Protein AF-A0A4Z2GWS9-F1 (afdb_monomer_lite)

Radius of gyration: 34.06 Å; chains: 1; bounding box: 98×84×90 Å

Structure (mmCIF, N/CA/C/O backbone):
data_AF-A0A4Z2GWS9-F1
#
_entry.id   AF-A0A4Z2GWS9-F1
#
loop_
_atom_site.group_PDB
_atom_site.id
_atom_site.type_symbol
_atom_site.label_atom_id
_atom_site.label_alt_id
_atom_site.label_comp_id
_atom_site.label_asym_id
_atom_site.label_entity_id
_atom_site.label_seq_id
_atom_site.pdbx_PDB_ins_code
_atom_site.Cartn_x
_atom_site.Cartn_y
_atom_site.Cartn_z
_atom_site.occupancy
_atom_site.B_iso_or_equiv
_atom_site.auth_seq_id
_atom_site.auth_comp_id
_atom_site.auth_asym_id
_atom_site.auth_atom_id
_atom_site.pdbx_PDB_model_num
ATOM 1 N N . MET A 1 1 ? 4.420 -67.485 34.012 1.00 48.72 1 MET A N 1
ATOM 2 C CA . MET A 1 1 ? 4.599 -66.107 34.509 1.00 48.72 1 MET A CA 1
ATOM 3 C C . MET A 1 1 ? 4.386 -65.187 33.323 1.00 48.72 1 MET A C 1
ATOM 5 O O . MET A 1 1 ? 5.214 -65.173 32.424 1.00 48.72 1 MET A O 1
ATOM 9 N N . GLU A 1 2 ? 3.213 -64.556 33.259 1.00 45.69 2 GLU A N 1
ATOM 10 C CA . GLU A 1 2 ? 2.897 -63.520 32.274 1.00 45.69 2 GLU A CA 1
ATOM 11 C C . GLU A 1 2 ? 3.698 -62.248 32.561 1.00 45.69 2 GLU A C 1
ATOM 13 O O . GLU A 1 2 ? 3.831 -61.849 33.716 1.00 45.69 2 GLU A O 1
ATOM 18 N N . ALA A 1 3 ? 4.152 -61.574 31.507 1.00 48.22 3 ALA A N 1
ATOM 19 C CA . ALA A 1 3 ? 4.409 -60.140 31.538 1.00 48.22 3 ALA A CA 1
ATOM 20 C C . ALA A 1 3 ? 4.071 -59.555 30.163 1.00 48.22 3 ALA A C 1
ATOM 22 O O . ALA A 1 3 ? 4.913 -59.401 29.281 1.00 48.22 3 ALA A O 1
ATOM 23 N N . SER A 1 4 ? 2.781 -59.265 30.003 1.00 60.50 4 SER A N 1
ATOM 24 C CA . SER A 1 4 ? 2.243 -58.340 29.014 1.00 60.50 4 SER A CA 1
ATOM 25 C C . SER A 1 4 ? 2.961 -56.993 29.134 1.00 60.50 4 SER A C 1
ATOM 27 O O . SER A 1 4 ? 2.970 -56.388 30.204 1.00 60.50 4 SER A O 1
ATOM 29 N N . SER A 1 5 ? 3.580 -56.524 28.051 1.00 60.25 5 SER A N 1
ATOM 30 C CA . SER A 1 5 ? 4.127 -55.168 27.964 1.00 60.25 5 SER A CA 1
ATOM 31 C C . SER A 1 5 ? 3.434 -54.435 26.824 1.00 60.25 5 SER A C 1
ATOM 33 O O . SER A 1 5 ? 3.826 -54.520 25.664 1.00 60.25 5 SER A O 1
ATOM 35 N N . GLN A 1 6 ? 2.354 -53.744 27.189 1.00 57.53 6 GLN A N 1
ATOM 36 C CA . GLN A 1 6 ? 1.661 -52.763 26.362 1.00 57.53 6 GLN A CA 1
ATOM 37 C C . GLN A 1 6 ? 2.639 -51.659 25.938 1.00 57.53 6 GLN A C 1
ATOM 39 O O . GLN A 1 6 ? 3.083 -50.859 26.763 1.00 57.53 6 GLN A O 1
ATOM 44 N N . SER A 1 7 ? 2.923 -51.572 24.640 1.00 50.81 7 SER A N 1
ATOM 45 C CA . SER A 1 7 ? 3.439 -50.356 24.019 1.00 50.81 7 SER A CA 1
ATOM 46 C C . SER A 1 7 ? 2.336 -49.298 24.065 1.00 50.81 7 SER A C 1
ATOM 48 O O . SER A 1 7 ? 1.335 -49.410 23.361 1.00 50.81 7 SER A O 1
ATOM 50 N N . ARG A 1 8 ? 2.482 -48.303 24.943 1.00 51.00 8 ARG A N 1
ATOM 51 C CA . ARG A 1 8 ? 1.566 -47.163 25.016 1.00 51.00 8 ARG A CA 1
ATOM 52 C C . ARG A 1 8 ? 1.926 -46.152 23.940 1.00 51.00 8 ARG A C 1
ATOM 54 O O . ARG A 1 8 ? 3.060 -45.679 23.883 1.00 51.00 8 ARG A O 1
ATOM 61 N N . ASP A 1 9 ? 0.929 -45.826 23.131 1.00 46.31 9 ASP A N 1
ATOM 62 C CA . ASP A 1 9 ? 0.946 -44.765 22.139 1.00 46.31 9 ASP A CA 1
ATOM 63 C C . ASP A 1 9 ? 1.436 -43.447 22.751 1.00 46.31 9 ASP A C 1
ATOM 65 O O . ASP A 1 9 ? 0.831 -42.886 23.670 1.00 46.31 9 ASP A O 1
ATOM 69 N N . GLY A 1 10 ? 2.556 -42.947 22.230 1.00 48.72 10 GLY A N 1
ATOM 70 C CA . GLY A 1 10 ? 3.088 -41.624 22.532 1.00 48.72 10 GLY A CA 1
ATOM 71 C C . GLY A 1 10 ? 2.226 -40.546 21.884 1.00 48.72 10 GLY A C 1
ATOM 72 O O . GLY A 1 10 ? 2.595 -39.981 20.857 1.00 48.72 10 GLY A O 1
ATOM 73 N N . GLY A 1 11 ? 1.067 -40.267 22.479 1.00 50.56 11 GLY A N 1
ATOM 74 C CA . GLY A 1 11 ? 0.250 -39.108 22.147 1.00 50.56 11 G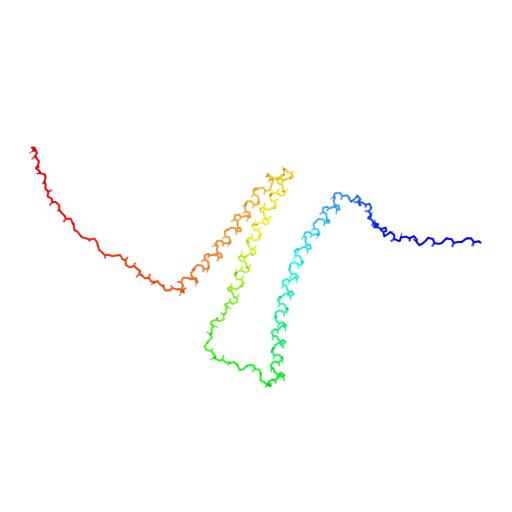LY A CA 1
ATOM 75 C C . GLY A 1 11 ? 1.043 -37.826 22.391 1.00 50.56 11 GLY A C 1
ATOM 76 O O . GLY A 1 11 ? 1.337 -37.473 23.533 1.00 50.56 11 GLY A O 1
ATOM 77 N N . GLY A 1 12 ? 1.406 -37.129 21.313 1.00 53.22 12 GLY A N 1
ATOM 78 C CA . GLY A 1 12 ? 2.053 -35.825 21.377 1.00 53.22 12 GLY A CA 1
ATOM 79 C C . GLY A 1 12 ? 1.166 -34.829 22.117 1.00 53.22 12 GLY A C 1
ATOM 80 O O . GLY A 1 12 ? 0.162 -34.359 21.582 1.00 53.22 12 GLY A O 1
ATOM 81 N N . LEU A 1 13 ? 1.551 -34.494 23.351 1.00 54.53 13 LEU A N 1
ATOM 82 C CA . LEU A 1 13 ? 1.024 -33.354 24.091 1.00 54.53 13 LEU A CA 1
ATOM 83 C C . LEU A 1 13 ? 1.327 -32.091 23.278 1.00 54.53 13 LEU A C 1
ATOM 85 O O . LEU A 1 13 ? 2.403 -31.501 23.384 1.00 54.53 13 LEU A O 1
ATOM 89 N N . CYS A 1 14 ? 0.374 -31.649 22.459 1.00 54.91 14 CYS A N 1
ATOM 90 C CA . CYS A 1 14 ? 0.356 -30.275 21.989 1.00 54.91 14 CYS A CA 1
ATOM 91 C C . CYS A 1 14 ? 0.150 -29.380 23.215 1.00 54.91 14 CYS A C 1
ATOM 93 O O . CYS A 1 14 ? -0.978 -29.056 23.584 1.00 54.91 14 CYS A O 1
ATOM 95 N N . ASN A 1 15 ? 1.259 -28.991 23.842 1.00 54.16 15 ASN A N 1
ATOM 96 C CA . ASN A 1 15 ? 1.324 -27.912 24.811 1.00 54.16 15 ASN A CA 1
ATOM 97 C C . ASN A 1 15 ? 0.900 -26.621 24.100 1.00 54.16 15 ASN A C 1
ATOM 99 O O . ASN A 1 15 ? 1.728 -25.880 23.580 1.00 54.16 15 ASN A O 1
ATOM 103 N N . LYS A 1 16 ? -0.408 -26.366 24.026 1.00 56.19 16 LYS A N 1
ATOM 104 C CA . LYS A 1 16 ? -0.937 -25.040 23.717 1.00 56.19 16 LYS A CA 1
ATOM 105 C C . LYS A 1 16 ? -0.754 -24.234 25.002 1.00 56.19 16 LYS A C 1
ATOM 107 O O . LYS A 1 16 ? -1.481 -24.514 25.959 1.00 56.19 16 LYS A O 1
ATOM 112 N N . PRO A 1 17 ? 0.211 -23.297 25.096 1.00 55.31 17 PRO A N 1
ATOM 113 C CA . PRO A 1 17 ? 0.280 -22.455 26.278 1.00 55.31 17 PRO A CA 1
ATOM 114 C C . PRO A 1 17 ? -1.076 -21.758 26.415 1.00 55.31 17 PRO A C 1
ATOM 116 O O . PRO A 1 17 ? -1.670 -21.355 25.409 1.00 55.31 17 PRO A O 1
ATOM 119 N N . ARG A 1 18 ? -1.592 -21.672 27.651 1.00 56.66 18 ARG A N 1
ATOM 120 C CA . ARG A 1 18 ? -2.757 -20.840 27.993 1.00 56.66 18 ARG A CA 1
ATOM 121 C C . ARG A 1 18 ? -2.657 -19.544 27.199 1.00 56.66 18 ARG A C 1
ATOM 123 O O . ARG A 1 18 ? -1.577 -18.957 27.183 1.00 56.66 18 ARG A O 1
ATOM 130 N N . ALA A 1 19 ? -3.752 -19.121 26.565 1.00 53.66 19 ALA A N 1
ATOM 131 C CA . ALA A 1 19 ? -3.830 -17.811 25.934 1.00 53.66 19 ALA A CA 1
ATOM 132 C C . ALA A 1 19 ? -3.301 -16.784 26.941 1.00 53.66 19 ALA A C 1
ATOM 134 O O . ALA A 1 19 ? -3.940 -16.529 27.963 1.00 53.66 19 ALA A O 1
ATOM 135 N N . SER A 1 20 ? -2.071 -16.320 26.712 1.00 57.50 20 SER A N 1
ATOM 136 C CA . SER A 1 20 ? -1.407 -15.378 27.596 1.00 57.50 20 SER A CA 1
ATOM 137 C C . SER A 1 20 ? -2.321 -14.170 27.661 1.00 57.50 20 SER A C 1
ATOM 139 O O . SER A 1 20 ? -2.654 -13.591 26.623 1.00 57.50 20 SER A O 1
ATOM 141 N N . GLN A 1 21 ? -2.807 -13.850 28.859 1.00 67.56 21 GLN A N 1
ATOM 142 C CA . GLN A 1 21 ? -3.657 -12.688 29.073 1.00 67.56 21 GLN A CA 1
ATOM 143 C C . GLN A 1 21 ? -2.773 -11.445 29.005 1.00 67.56 21 GLN A C 1
ATOM 145 O O . GLN A 1 21 ? -2.417 -10.838 30.007 1.00 67.56 21 GLN A O 1
ATOM 150 N N . TYR A 1 22 ? -2.343 -11.117 27.791 1.00 70.56 22 TYR A N 1
ATOM 151 C CA . TYR A 1 22 ? -1.629 -9.892 27.501 1.00 70.56 22 TYR A CA 1
ATOM 152 C C . TYR A 1 22 ? -2.570 -8.716 27.757 1.00 70.56 22 TYR A C 1
ATOM 154 O O . TYR A 1 22 ? -3.719 -8.742 27.305 1.00 70.56 22 TYR A O 1
ATOM 162 N N . SER A 1 23 ? -2.073 -7.693 28.458 1.00 87.56 23 SER A N 1
ATOM 163 C CA . SER A 1 23 ? -2.767 -6.410 28.610 1.00 87.56 23 SER A CA 1
ATOM 164 C C . SER A 1 23 ? -3.143 -5.853 27.236 1.00 87.56 23 SER A C 1
ATOM 166 O O . SER A 1 23 ? -2.452 -6.109 26.245 1.00 87.56 23 SER A O 1
ATOM 168 N N . LYS A 1 24 ? -4.227 -5.077 27.163 1.00 86.62 24 LYS A N 1
ATOM 169 C CA . LYS A 1 24 ? -4.714 -4.485 25.909 1.00 86.62 24 LYS A CA 1
ATOM 170 C C . LYS A 1 24 ? -3.618 -3.678 25.201 1.00 86.62 24 LYS A C 1
ATOM 172 O O . LYS A 1 24 ? -3.422 -3.844 24.004 1.00 86.62 24 LYS A O 1
ATOM 177 N N . GLU A 1 25 ? -2.810 -2.944 25.965 1.00 88.81 25 GLU A N 1
ATOM 178 C CA . GLU A 1 25 ? -1.643 -2.207 25.459 1.00 88.81 25 GLU A CA 1
ATOM 179 C C . GLU A 1 25 ? -0.598 -3.128 24.809 1.00 88.81 25 GLU A C 1
ATOM 181 O O . GLU A 1 25 ? -0.076 -2.838 23.733 1.00 88.81 25 GLU A O 1
ATOM 186 N N . THR A 1 26 ? -0.320 -4.285 25.417 1.00 89.19 26 THR A N 1
ATOM 187 C CA . THR A 1 26 ? 0.620 -5.279 24.878 1.00 89.19 26 THR A CA 1
ATOM 188 C C . THR A 1 26 ? 0.072 -5.953 23.619 1.00 89.19 26 THR A C 1
ATOM 190 O O . THR A 1 26 ? 0.825 -6.222 22.682 1.00 89.19 26 THR A O 1
ATOM 193 N N . GLN A 1 27 ? -1.239 -6.202 23.563 1.00 85.81 27 GLN A N 1
ATOM 194 C CA . GLN A 1 27 ? -1.899 -6.734 22.368 1.00 85.81 27 GLN A CA 1
ATOM 195 C C . GLN A 1 27 ? -1.868 -5.728 21.209 1.00 85.81 27 GLN A C 1
ATOM 197 O O . GLN A 1 27 ? -1.609 -6.115 20.067 1.00 85.81 27 GLN A O 1
ATOM 202 N N . ASP A 1 28 ? -2.081 -4.444 21.495 1.00 89.75 28 ASP A N 1
ATOM 203 C CA . ASP A 1 28 ? -2.053 -3.368 20.502 1.00 89.75 28 ASP A CA 1
ATOM 204 C C . ASP A 1 28 ? -0.637 -3.107 19.980 1.00 89.75 28 ASP A C 1
ATOM 206 O O . ASP A 1 28 ? -0.440 -2.924 18.771 1.00 89.75 28 ASP A O 1
ATOM 210 N N . LEU A 1 29 ? 0.369 -3.189 20.856 1.00 92.38 29 LEU A N 1
ATOM 211 C CA . LEU A 1 29 ? 1.772 -3.161 20.456 1.00 92.38 29 LEU A CA 1
ATOM 212 C C . LEU A 1 29 ? 2.103 -4.343 19.542 1.00 92.38 29 LEU A C 1
ATOM 214 O O . LEU A 1 29 ? 2.624 -4.135 18.448 1.00 92.38 29 LEU A O 1
ATOM 218 N N . LEU A 1 30 ? 1.748 -5.572 19.930 1.00 90.88 30 LEU A N 1
ATOM 219 C CA . LEU A 1 30 ? 2.008 -6.760 19.115 1.00 90.88 30 LEU A CA 1
ATOM 220 C C . LEU A 1 30 ? 1.317 -6.660 17.749 1.00 90.88 30 LEU A C 1
ATOM 222 O O . LEU A 1 30 ? 1.924 -6.953 16.720 1.00 90.88 30 LEU A O 1
ATOM 226 N N . ARG A 1 31 ? 0.077 -6.162 17.709 1.00 88.12 31 ARG A N 1
ATOM 227 C CA . ARG A 1 31 ? -0.652 -5.903 16.462 1.00 88.12 31 ARG A CA 1
ATOM 228 C C . ARG A 1 31 ? 0.059 -4.861 15.598 1.00 88.12 31 ARG A C 1
ATOM 230 O O . ARG A 1 31 ? 0.156 -5.053 14.386 1.00 88.12 31 ARG A O 1
ATOM 237 N N . SER A 1 32 ? 0.565 -3.787 16.197 1.00 89.31 32 SER A N 1
ATOM 238 C CA . SER A 1 32 ? 1.326 -2.743 15.499 1.00 89.31 32 SER A CA 1
ATOM 239 C C . SER A 1 32 ? 2.640 -3.288 14.945 1.00 89.31 32 SER A C 1
ATOM 241 O O . SER A 1 32 ? 2.938 -3.084 13.770 1.00 89.31 32 SER A O 1
ATOM 243 N N . MET A 1 33 ? 3.361 -4.094 15.728 1.00 84.75 33 MET A N 1
ATOM 244 C CA . MET A 1 33 ? 4.583 -4.773 15.295 1.00 84.75 33 MET A CA 1
ATOM 245 C C . MET A 1 33 ? 4.313 -5.771 14.166 1.00 84.75 33 MET A C 1
ATOM 247 O O . MET A 1 33 ? 5.059 -5.813 13.192 1.00 84.75 33 MET A O 1
ATOM 251 N N . MET A 1 34 ? 3.226 -6.546 14.233 1.00 85.38 34 MET A N 1
ATOM 252 C CA . MET A 1 34 ? 2.847 -7.479 13.167 1.00 85.38 34 MET A CA 1
ATOM 253 C C . MET A 1 34 ? 2.452 -6.748 11.878 1.00 85.38 34 MET A C 1
ATOM 255 O O . MET A 1 34 ? 2.824 -7.188 10.788 1.00 85.38 34 MET A O 1
ATOM 259 N N . LYS A 1 35 ? 1.739 -5.618 11.979 1.00 80.44 35 LYS A N 1
ATOM 260 C CA . LYS A 1 35 ? 1.414 -4.756 10.830 1.00 80.44 35 LYS A CA 1
ATOM 261 C C . LYS A 1 35 ? 2.679 -4.153 10.214 1.00 80.44 35 LYS A C 1
ATOM 263 O O . LYS A 1 35 ? 2.886 -4.282 9.009 1.00 80.44 35 LYS A O 1
ATOM 268 N N . GLN A 1 36 ? 3.558 -3.580 11.034 1.00 77.12 36 GLN A N 1
ATOM 269 C CA . GLN A 1 36 ? 4.814 -2.982 10.581 1.00 77.12 36 GLN A CA 1
ATOM 270 C C . GLN A 1 36 ? 5.761 -4.032 9.981 1.00 77.12 36 GLN A C 1
ATOM 272 O O . GLN A 1 36 ? 6.371 -3.791 8.943 1.00 77.12 36 GLN A O 1
ATOM 277 N N . SER A 1 37 ? 5.804 -5.240 10.548 1.00 72.81 37 SER A N 1
ATOM 278 C CA . SER A 1 37 ? 6.583 -6.366 10.022 1.00 72.81 37 SER A CA 1
ATOM 279 C C . SER A 1 37 ? 6.143 -6.773 8.614 1.00 72.81 37 SER A C 1
ATOM 281 O O . SER A 1 37 ? 6.986 -7.108 7.781 1.00 72.81 37 SER A O 1
ATOM 283 N N . ARG A 1 38 ? 4.846 -6.701 8.278 1.00 74.88 38 ARG A N 1
ATOM 284 C CA . ARG A 1 38 ? 4.382 -6.961 6.900 1.00 74.88 38 ARG A CA 1
ATOM 285 C C . ARG A 1 38 ? 4.951 -5.953 5.909 1.00 74.88 38 ARG A C 1
ATOM 287 O O . ARG A 1 38 ? 5.364 -6.357 4.825 1.00 74.88 38 ARG A O 1
ATOM 294 N N . PHE A 1 39 ? 5.016 -4.681 6.291 1.00 69.00 39 PHE A N 1
ATOM 295 C CA . PHE A 1 39 ? 5.595 -3.631 5.459 1.00 69.00 39 PHE A CA 1
ATOM 296 C C . PHE A 1 39 ? 7.095 -3.859 5.236 1.00 69.00 39 PHE A C 1
ATOM 298 O O . PHE A 1 39 ? 7.549 -3.923 4.094 1.00 69.00 39 PHE A O 1
ATOM 305 N N . THR A 1 40 ? 7.852 -4.120 6.305 1.00 76.69 40 THR A N 1
ATOM 306 C CA . THR A 1 40 ? 9.295 -4.393 6.205 1.00 76.69 40 THR A CA 1
ATOM 307 C C . THR A 1 40 ? 9.582 -5.660 5.395 1.00 76.69 40 THR A C 1
ATOM 309 O O . THR A 1 40 ? 10.531 -5.705 4.615 1.00 76.69 40 THR A O 1
ATOM 312 N N . ASN A 1 41 ? 8.746 -6.693 5.531 1.00 79.12 41 ASN A N 1
ATOM 313 C CA . ASN A 1 41 ? 8.869 -7.922 4.749 1.00 79.12 41 ASN A CA 1
ATOM 314 C C . ASN A 1 41 ? 8.544 -7.712 3.267 1.00 79.12 41 ASN A C 1
ATOM 316 O O . ASN A 1 41 ? 9.204 -8.315 2.424 1.00 79.12 41 ASN A O 1
ATOM 320 N N . ARG A 1 42 ? 7.565 -6.864 2.929 1.00 79.75 42 ARG A N 1
ATOM 321 C CA . ARG A 1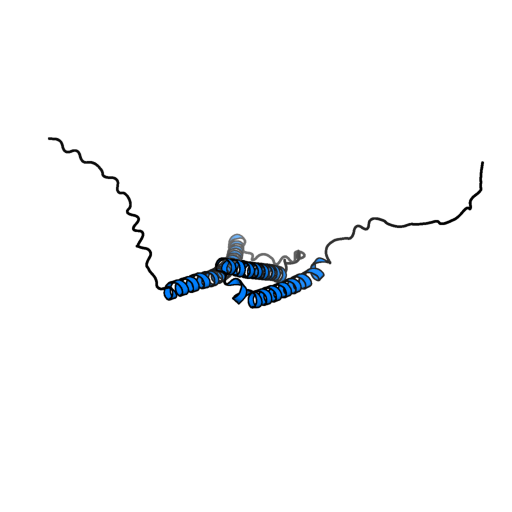 42 ? 7.277 -6.497 1.532 1.00 79.75 42 ARG A CA 1
ATOM 322 C C . ARG A 1 42 ? 8.457 -5.763 0.901 1.00 79.75 42 ARG A C 1
ATOM 324 O O . ARG A 1 42 ? 8.931 -6.201 -0.143 1.00 79.75 42 ARG A O 1
ATOM 331 N N . GLN A 1 43 ? 8.999 -4.756 1.583 1.00 81.00 43 GLN A N 1
ATOM 332 C CA . GLN A 1 43 ? 10.191 -4.034 1.123 1.00 81.00 43 GLN A CA 1
ATOM 333 C C . GLN A 1 43 ? 11.397 -4.970 0.947 1.00 81.00 43 GLN A C 1
ATOM 335 O O . GLN A 1 43 ? 12.048 -4.969 -0.095 1.00 81.00 43 GLN A O 1
ATOM 340 N N . ARG A 1 44 ? 11.665 -5.844 1.929 1.00 84.31 44 ARG A N 1
ATOM 341 C CA . ARG A 1 44 ? 12.735 -6.852 1.828 1.00 84.31 44 ARG A CA 1
ATOM 342 C C . ARG A 1 44 ? 12.528 -7.817 0.664 1.00 84.31 44 ARG A C 1
ATOM 344 O O . ARG A 1 44 ? 13.500 -8.177 0.006 1.00 84.31 44 ARG A O 1
ATOM 351 N N . LYS A 1 45 ? 11.292 -8.258 0.407 1.00 84.62 45 LYS A N 1
ATOM 352 C CA . LYS A 1 45 ? 10.980 -9.120 -0.741 1.00 84.62 45 LYS A CA 1
ATOM 353 C C . LYS A 1 45 ? 11.262 -8.403 -2.056 1.00 84.62 45 LYS A C 1
ATOM 355 O O . LYS A 1 45 ? 11.952 -8.977 -2.884 1.00 84.62 45 LYS A O 1
ATOM 360 N N . GLN A 1 46 ? 10.813 -7.161 -2.220 1.00 82.81 46 GLN A N 1
ATOM 361 C CA . GLN A 1 46 ? 11.081 -6.377 -3.430 1.00 82.81 46 GLN A CA 1
ATOM 362 C C . GLN A 1 46 ? 12.585 -6.219 -3.691 1.00 82.81 46 GLN A C 1
ATOM 364 O O . GLN A 1 46 ? 13.045 -6.519 -4.789 1.00 82.81 46 GLN A O 1
ATOM 369 N N . ILE A 1 47 ? 13.364 -5.839 -2.671 1.00 85.00 47 ILE A N 1
ATOM 370 C CA . ILE A 1 47 ? 14.825 -5.708 -2.788 1.00 85.00 47 ILE A CA 1
ATOM 371 C C . ILE A 1 47 ? 15.459 -7.043 -3.197 1.00 85.00 47 ILE A C 1
ATOM 373 O O . ILE A 1 47 ? 16.235 -7.089 -4.148 1.00 85.00 47 ILE A O 1
ATOM 377 N N . ASN A 1 48 ? 15.099 -8.139 -2.525 1.00 86.00 48 ASN A N 1
ATOM 378 C CA . ASN A 1 48 ? 15.633 -9.462 -2.850 1.00 86.00 48 ASN A CA 1
ATOM 379 C C . ASN A 1 48 ? 15.261 -9.921 -4.265 1.00 86.00 48 ASN A C 1
ATOM 381 O O . ASN A 1 48 ? 16.093 -10.507 -4.949 1.00 86.00 48 ASN A O 1
ATOM 385 N N . GLU A 1 49 ? 14.037 -9.663 -4.720 1.00 83.31 49 GLU A N 1
ATOM 386 C CA . GLU A 1 49 ? 13.606 -10.017 -6.074 1.00 83.31 49 GLU A CA 1
ATOM 387 C C . GLU A 1 49 ? 14.318 -9.177 -7.146 1.00 83.31 49 GLU A C 1
ATOM 389 O O . GLU A 1 49 ? 14.680 -9.702 -8.199 1.00 83.31 49 GLU A O 1
ATOM 394 N N . CYS A 1 50 ? 14.595 -7.895 -6.890 1.00 74.50 50 CYS A N 1
ATOM 395 C CA . CYS A 1 50 ? 15.444 -7.085 -7.768 1.00 74.50 50 CYS A CA 1
ATOM 396 C C . CYS A 1 50 ? 16.878 -7.628 -7.827 1.00 74.50 50 CYS A C 1
ATOM 398 O O . CYS A 1 50 ? 17.388 -7.880 -8.917 1.00 74.50 50 CYS A O 1
ATOM 400 N N . LEU A 1 51 ? 17.489 -7.904 -6.671 1.00 81.81 51 LEU A N 1
ATOM 401 C CA . LEU A 1 51 ? 18.853 -8.434 -6.596 1.00 81.81 51 LEU A CA 1
ATOM 402 C C . LEU A 1 51 ? 18.991 -9.796 -7.291 1.00 81.81 51 LEU A C 1
ATOM 404 O O . LEU A 1 51 ? 19.957 -10.013 -8.017 1.00 81.81 51 LEU A O 1
ATOM 408 N N . LYS A 1 52 ? 18.022 -10.707 -7.126 1.00 81.50 52 LYS A N 1
ATOM 409 C CA . LYS A 1 52 ? 18.023 -12.009 -7.816 1.00 81.50 52 LYS A CA 1
ATOM 410 C C . LYS A 1 52 ? 17.985 -11.863 -9.334 1.00 81.50 52 LYS A C 1
ATOM 412 O O . LYS A 1 52 ? 18.740 -12.550 -10.015 1.00 81.50 52 LYS A O 1
ATOM 417 N N . ARG A 1 53 ? 17.130 -10.977 -9.861 1.00 79.69 53 ARG A N 1
ATOM 418 C CA . ARG A 1 53 ? 17.019 -10.745 -11.311 1.00 79.69 53 ARG A CA 1
ATOM 419 C C . ARG A 1 53 ? 18.326 -10.237 -11.909 1.00 79.69 53 ARG A C 1
ATOM 421 O O . ARG A 1 53 ? 18.678 -10.634 -13.016 1.00 79.69 53 ARG A O 1
ATOM 428 N N . ASP A 1 54 ? 19.045 -9.377 -11.199 1.00 82.81 54 ASP A N 1
ATOM 429 C CA . ASP A 1 54 ? 20.334 -8.872 -11.675 1.00 82.81 54 ASP A CA 1
ATOM 430 C C . ASP A 1 54 ? 21.441 -9.928 -11.559 1.00 82.81 54 ASP A C 1
ATOM 432 O O . ASP A 1 54 ? 22.236 -10.094 -12.483 1.00 82.81 54 ASP A O 1
ATOM 436 N N . LEU A 1 55 ? 21.421 -10.735 -10.496 1.00 84.81 55 LEU A N 1
ATOM 437 C CA . LEU A 1 55 ? 22.357 -11.846 -10.312 1.00 84.81 55 LEU A CA 1
ATOM 438 C C . LEU A 1 55 ? 22.168 -12.948 -11.371 1.00 84.81 55 LEU A C 1
ATOM 440 O O . LEU A 1 55 ? 23.142 -13.533 -11.839 1.00 84.81 55 LEU A O 1
ATOM 444 N N . GLU A 1 56 ? 20.934 -13.204 -11.807 1.00 85.12 56 GLU A N 1
ATOM 445 C CA . GLU A 1 56 ? 20.627 -14.149 -12.887 1.00 85.12 56 GLU A CA 1
ATOM 446 C C . GLU A 1 56 ? 21.148 -13.669 -14.252 1.00 85.12 56 GLU A C 1
ATOM 448 O O . GLU A 1 56 ? 21.693 -14.467 -15.021 1.00 85.12 56 GLU A O 1
ATOM 453 N N . LYS A 1 57 ? 21.063 -12.361 -14.532 1.00 85.25 57 LYS A N 1
ATOM 454 C CA . LYS A 1 57 ? 21.658 -11.760 -15.739 1.00 85.25 57 LYS A CA 1
ATOM 455 C C . LYS A 1 57 ? 23.178 -11.901 -15.742 1.00 85.25 57 LYS A C 1
ATOM 457 O O . LYS A 1 57 ? 23.733 -12.350 -16.742 1.00 85.25 57 LYS A O 1
ATOM 462 N N . GLU A 1 58 ? 23.838 -11.570 -14.633 1.00 82.81 58 GLU A N 1
ATOM 463 C CA . GLU A 1 58 ? 25.296 -11.690 -14.517 1.00 82.81 58 GLU A CA 1
ATOM 464 C C . GLU A 1 58 ? 25.753 -13.149 -14.592 1.00 82.81 58 GLU A C 1
ATOM 466 O O . GLU A 1 58 ? 26.703 -13.468 -15.305 1.00 82.81 58 GLU A O 1
ATOM 471 N N . LYS A 1 59 ? 25.021 -14.076 -13.961 1.00 87.00 59 LYS A N 1
ATOM 472 C CA . LYS A 1 59 ? 25.293 -15.514 -14.088 1.00 87.00 59 LYS A CA 1
ATOM 473 C C . LYS A 1 59 ? 25.224 -15.968 -15.547 1.00 87.00 59 LYS A C 1
ATOM 475 O O . LYS A 1 59 ? 26.101 -16.700 -16.000 1.00 87.00 59 LYS A O 1
ATOM 480 N N . ARG A 1 60 ? 24.207 -15.527 -16.292 1.00 85.00 60 ARG A N 1
ATOM 481 C CA . ARG A 1 60 ? 24.054 -15.850 -17.717 1.00 85.00 60 ARG A CA 1
ATOM 482 C C . ARG A 1 60 ? 25.174 -15.247 -18.563 1.00 85.00 60 ARG A C 1
ATOM 484 O O . ARG A 1 60 ? 25.700 -15.918 -19.446 1.00 85.00 60 ARG A O 1
ATOM 491 N N . LYS A 1 61 ? 25.566 -14.008 -18.267 1.00 85.75 61 LYS A N 1
ATOM 492 C CA . LYS A 1 61 ? 26.683 -13.327 -18.926 1.00 85.75 61 LYS A CA 1
ATOM 493 C C . LYS A 1 61 ? 27.986 -14.106 -18.750 1.00 85.75 61 LYS A C 1
ATOM 495 O O . LYS A 1 61 ? 28.654 -14.412 -19.732 1.00 85.75 61 LYS A O 1
ATOM 500 N N . LEU A 1 62 ? 28.307 -14.479 -17.514 1.00 86.94 62 LEU A N 1
ATOM 501 C CA . LEU A 1 62 ? 29.501 -15.262 -17.201 1.00 86.94 62 LEU A CA 1
ATOM 502 C C . LEU A 1 62 ? 29.457 -16.653 -17.839 1.00 86.94 62 LEU A C 1
ATOM 504 O O . LEU A 1 62 ? 30.467 -17.111 -18.363 1.00 86.94 62 LEU A O 1
ATOM 508 N N . GLN A 1 63 ? 28.293 -17.307 -17.854 1.00 86.56 63 GLN A N 1
ATOM 509 C CA . GLN A 1 63 ? 28.121 -18.595 -18.526 1.00 86.56 63 GLN A CA 1
ATOM 510 C C . GLN A 1 63 ? 28.431 -18.505 -20.027 1.00 86.56 63 GLN A C 1
ATOM 512 O O . GLN A 1 63 ? 29.123 -19.375 -20.548 1.00 86.56 63 GLN A O 1
ATOM 517 N N . ASN A 1 64 ? 27.974 -17.450 -20.706 1.00 82.56 64 ASN A N 1
ATOM 518 C CA . ASN A 1 64 ? 28.262 -17.226 -22.125 1.00 82.56 64 ASN A CA 1
ATOM 519 C C . ASN A 1 64 ? 29.756 -16.973 -22.378 1.00 82.56 64 ASN A C 1
ATOM 521 O O . ASN A 1 64 ? 30.321 -17.549 -23.304 1.00 82.56 64 ASN A O 1
ATOM 525 N N . ILE A 1 65 ? 30.405 -16.171 -21.525 1.00 85.44 65 ILE A N 1
ATOM 526 C CA . ILE A 1 65 ? 31.848 -15.898 -21.619 1.00 85.44 65 ILE A CA 1
ATOM 527 C C . ILE A 1 65 ? 32.651 -17.192 -21.451 1.00 85.44 65 ILE A C 1
ATOM 529 O O . ILE A 1 65 ? 33.564 -17.455 -22.226 1.00 85.44 65 ILE A O 1
ATOM 533 N N . LEU A 1 66 ? 32.304 -18.020 -20.464 1.00 82.75 66 LEU A N 1
ATOM 534 C CA . LEU A 1 66 ? 33.018 -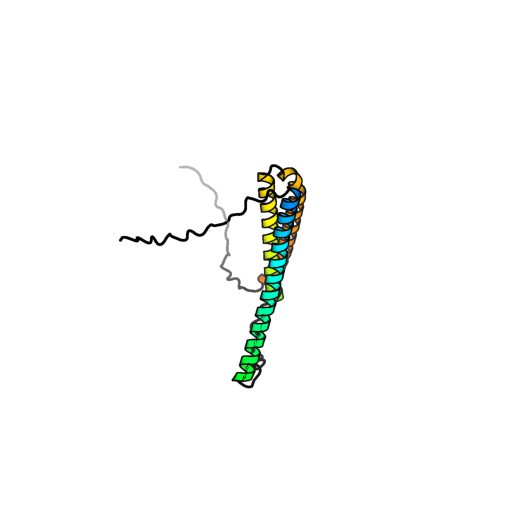19.269 -20.193 1.00 82.75 66 LEU A CA 1
ATOM 535 C C . LEU A 1 66 ? 32.773 -20.340 -21.262 1.00 82.75 66 LEU A C 1
ATOM 537 O O . LEU A 1 66 ? 33.675 -21.119 -21.552 1.00 82.75 66 LEU A O 1
ATOM 541 N N . ALA A 1 67 ? 31.563 -20.403 -21.824 1.00 83.31 67 ALA A N 1
ATOM 542 C CA . ALA A 1 67 ? 31.208 -21.402 -22.828 1.00 83.31 67 ALA A CA 1
ATOM 543 C C . ALA A 1 67 ? 31.731 -21.054 -24.229 1.00 83.31 67 ALA A C 1
ATOM 545 O O . ALA A 1 67 ? 32.172 -21.945 -24.951 1.00 83.31 67 ALA A O 1
ATOM 546 N N . THR A 1 68 ? 31.668 -19.777 -24.615 1.00 75.31 68 THR A N 1
ATOM 547 C CA . THR A 1 68 ? 31.867 -19.343 -26.008 1.00 75.31 68 THR A CA 1
ATOM 548 C C . THR A 1 68 ? 33.081 -18.422 -26.174 1.00 75.31 68 THR A C 1
ATOM 550 O O . THR A 1 68 ? 33.498 -18.173 -27.297 1.00 75.31 68 THR A O 1
ATOM 553 N N . GLY A 1 69 ? 33.672 -17.911 -25.085 1.00 71.56 69 GLY A N 1
ATOM 554 C CA . GLY A 1 69 ? 34.822 -16.992 -25.124 1.00 71.56 69 GLY A CA 1
ATOM 555 C C . GLY A 1 69 ? 34.486 -15.565 -25.568 1.00 71.56 69 GLY A C 1
ATOM 556 O O . GLY A 1 69 ? 35.345 -14.688 -25.531 1.00 71.56 69 GLY A O 1
ATOM 557 N N . GLU A 1 70 ? 33.234 -15.315 -25.945 1.00 61.41 70 GLU A N 1
ATOM 558 C CA . GLU A 1 70 ? 32.740 -14.029 -26.420 1.00 61.41 70 GLU A CA 1
ATOM 559 C C . GLU A 1 70 ? 31.646 -13.527 -25.467 1.00 61.41 70 GLU A C 1
ATOM 561 O O . GLU A 1 70 ? 30.638 -14.198 -25.224 1.00 61.41 70 GLU A O 1
ATOM 566 N N . GLU A 1 71 ? 31.839 -12.329 -24.906 1.00 59.34 71 GLU A N 1
ATOM 567 C CA . GLU A 1 71 ? 30.710 -11.540 -24.405 1.00 59.34 71 GLU A CA 1
ATOM 568 C C . GLU A 1 71 ? 29.789 -11.301 -25.606 1.00 59.34 71 GLU A C 1
ATOM 570 O O . GLU A 1 71 ? 30.310 -10.966 -26.670 1.00 59.34 71 GLU A O 1
ATOM 575 N N . GLU A 1 72 ? 28.469 -11.530 -25.469 1.00 55.81 72 GLU A N 1
ATOM 576 C CA . GLU A 1 72 ? 27.521 -11.425 -26.593 1.00 55.81 72 GLU A CA 1
ATOM 577 C C . GLU A 1 72 ? 27.921 -10.264 -27.513 1.00 55.81 72 GLU A C 1
ATOM 579 O O . GLU A 1 72 ? 28.091 -9.142 -27.009 1.00 55.81 72 GLU A O 1
ATOM 584 N N . PRO A 1 73 ? 28.062 -10.473 -28.839 1.00 47.72 73 PRO A N 1
ATOM 585 C CA . PRO A 1 73 ? 28.238 -9.340 -29.719 1.00 47.72 73 PRO A CA 1
ATOM 586 C C . PRO A 1 73 ? 27.083 -8.393 -29.411 1.00 47.72 73 PRO A C 1
ATOM 588 O O . PRO A 1 73 ? 25.923 -8.816 -29.380 1.00 47.72 73 PRO A O 1
ATOM 591 N N . LYS A 1 74 ? 27.389 -7.113 -29.158 1.00 50.31 74 LYS A N 1
ATOM 592 C CA . LYS A 1 74 ? 26.403 -6.038 -29.276 1.00 50.31 74 LYS A CA 1
ATOM 593 C C . LYS A 1 74 ? 25.942 -6.077 -30.721 1.00 50.31 74 LYS A C 1
ATOM 595 O O . LYS A 1 74 ? 26.422 -5.326 -31.566 1.00 50.31 74 LYS A O 1
ATOM 600 N N . VAL A 1 75 ? 25.041 -6.998 -31.036 1.00 39.62 75 VAL A N 1
ATOM 601 C CA . VAL A 1 75 ? 24.356 -7.002 -32.298 1.00 39.62 75 VAL A CA 1
ATOM 602 C C . VAL A 1 75 ? 23.617 -5.682 -32.233 1.00 39.62 75 VAL A C 1
ATOM 604 O O . VAL A 1 75 ? 22.655 -5.528 -31.479 1.00 39.62 75 VAL A O 1
ATOM 607 N N . TYR A 1 76 ? 24.033 -4.734 -33.061 1.00 43.19 76 TYR A N 1
ATOM 608 C CA . TYR A 1 76 ? 23.114 -3.775 -33.646 1.00 43.19 76 TYR A CA 1
ATOM 609 C C . TYR A 1 76 ? 22.100 -4.565 -34.501 1.00 43.19 76 TYR A C 1
ATOM 611 O O . TYR A 1 76 ? 21.903 -4.304 -35.681 1.00 43.19 76 TYR A O 1
ATOM 619 N N . ARG A 1 77 ? 21.438 -5.581 -33.924 1.00 42.44 77 ARG A N 1
ATOM 620 C CA . ARG A 1 77 ? 20.124 -6.014 -34.360 1.00 42.44 77 ARG A CA 1
ATOM 621 C C . ARG A 1 77 ? 19.318 -4.740 -34.272 1.00 42.44 77 ARG A C 1
ATOM 623 O O . ARG A 1 77 ? 19.341 -4.102 -33.217 1.00 42.44 77 ARG A O 1
ATOM 630 N N . ARG A 1 78 ? 18.649 -4.360 -35.365 1.00 45.88 78 ARG A N 1
ATOM 631 C CA . ARG A 1 78 ? 17.571 -3.369 -35.305 1.00 45.88 78 ARG A CA 1
ATOM 632 C C . ARG A 1 78 ? 16.804 -3.653 -34.030 1.00 45.88 78 ARG A C 1
ATOM 634 O O . ARG A 1 78 ? 16.236 -4.733 -33.897 1.00 45.88 78 ARG A O 1
ATOM 641 N N . VAL A 1 79 ? 16.947 -2.747 -33.074 1.00 34.97 79 VAL A N 1
ATOM 642 C CA . VAL A 1 79 ? 16.499 -2.938 -31.705 1.00 34.97 79 VAL A CA 1
ATOM 643 C C . VAL A 1 79 ? 14.994 -3.179 -31.812 1.00 34.97 79 VAL A C 1
ATOM 645 O O . VAL A 1 79 ? 14.298 -2.240 -32.201 1.00 34.97 79 VAL A O 1
ATOM 648 N N . PRO A 1 80 ? 14.439 -4.380 -31.533 1.00 51.25 80 PRO A N 1
ATOM 649 C CA . PRO A 1 80 ? 13.050 -4.398 -31.121 1.00 51.25 80 PRO A CA 1
ATOM 650 C C . PRO A 1 80 ? 13.051 -3.554 -29.855 1.00 51.25 80 PRO A C 1
ATOM 652 O O . PRO A 1 80 ? 13.801 -3.853 -28.922 1.00 51.25 80 PRO A O 1
ATOM 655 N N . ALA A 1 81 ? 12.356 -2.418 -29.927 1.00 53.38 81 ALA A N 1
ATOM 656 C CA . ALA A 1 81 ? 12.336 -1.384 -28.907 1.00 53.38 81 ALA A CA 1
ATOM 657 C C . ALA A 1 81 ? 12.440 -2.028 -27.523 1.00 53.38 81 ALA A C 1
ATOM 659 O O . ALA A 1 81 ? 11.592 -2.849 -27.164 1.00 53.38 81 ALA A O 1
ATOM 660 N N . ARG A 1 82 ? 13.522 -1.719 -26.790 1.00 51.88 82 ARG A N 1
ATOM 661 C CA . ARG A 1 82 ? 13.674 -2.126 -25.389 1.00 51.88 82 ARG A CA 1
ATOM 662 C C . ARG A 1 82 ? 12.312 -1.908 -24.721 1.00 51.88 82 ARG A C 1
ATOM 664 O O . ARG A 1 82 ? 11.790 -0.799 -24.869 1.00 51.88 82 ARG A O 1
ATOM 671 N N . PRO A 1 83 ? 11.710 -2.896 -24.032 1.00 55.78 83 PRO A N 1
ATOM 672 C CA . PRO A 1 83 ? 10.562 -2.609 -23.190 1.00 55.78 83 PRO A CA 1
ATOM 673 C C . PRO A 1 83 ? 11.013 -1.503 -22.247 1.00 55.78 83 PRO A C 1
ATOM 675 O O . PRO A 1 83 ? 11.960 -1.703 -21.488 1.00 55.78 83 PRO A O 1
ATOM 678 N N . ASN A 1 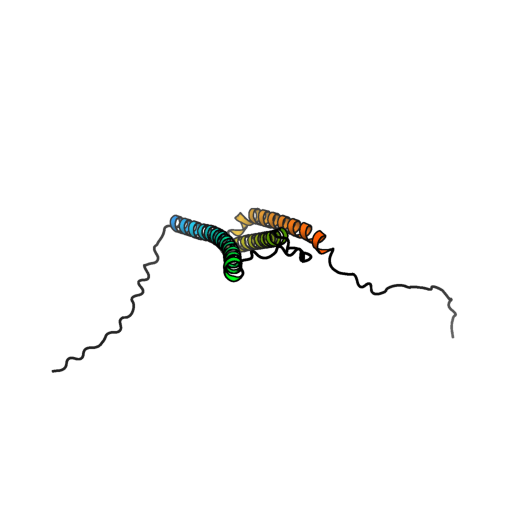84 ? 10.444 -0.310 -22.413 1.00 55.22 84 ASN A N 1
ATOM 679 C CA . ASN A 1 84 ? 10.868 0.870 -21.682 1.00 55.22 84 ASN A CA 1
ATOM 680 C C . ASN A 1 84 ? 10.847 0.517 -20.178 1.00 55.22 84 ASN A C 1
ATOM 682 O O . ASN A 1 84 ? 9.759 0.218 -19.679 1.00 55.22 84 ASN A O 1
ATOM 686 N N . PRO A 1 85 ? 11.992 0.479 -19.463 1.00 58.41 85 PRO A N 1
ATOM 687 C CA . PRO A 1 85 ? 12.007 0.133 -18.039 1.00 58.41 85 PRO A CA 1
ATOM 688 C C . PRO A 1 85 ? 11.119 1.091 -17.238 1.00 58.41 85 PRO A C 1
ATOM 690 O O . PRO A 1 85 ? 10.410 0.664 -16.334 1.00 58.41 85 PRO A O 1
ATOM 693 N N . GLU A 1 86 ? 11.010 2.339 -17.692 1.00 55.88 86 GLU A N 1
ATOM 694 C CA . GLU A 1 86 ? 10.093 3.345 -17.160 1.00 55.88 86 GLU A CA 1
ATOM 695 C C . GLU A 1 86 ? 8.613 2.934 -17.304 1.00 55.88 86 GLU A C 1
ATOM 697 O O . GLU A 1 86 ? 7.790 3.246 -16.450 1.00 55.88 86 GLU A O 1
ATOM 702 N N . ALA A 1 87 ? 8.238 2.203 -18.360 1.00 59.06 87 ALA A N 1
ATOM 703 C CA . ALA A 1 87 ? 6.871 1.708 -18.536 1.00 59.06 87 ALA A CA 1
ATOM 704 C C . ALA A 1 87 ? 6.566 0.501 -17.633 1.00 59.06 87 ALA A C 1
ATOM 706 O O . ALA A 1 87 ? 5.414 0.318 -17.230 1.00 59.06 87 ALA A O 1
ATOM 707 N N . ALA A 1 88 ? 7.576 -0.315 -17.310 1.00 61.94 88 ALA A N 1
ATOM 708 C CA . ALA A 1 88 ? 7.445 -1.394 -16.332 1.00 61.94 88 ALA A CA 1
ATOM 709 C C . ALA A 1 88 ? 7.321 -0.829 -14.907 1.00 61.94 88 ALA A C 1
ATOM 711 O O . ALA A 1 88 ? 6.413 -1.220 -14.179 1.00 61.94 88 ALA A O 1
ATOM 712 N N . GLU A 1 89 ? 8.147 0.158 -14.557 1.00 65.56 89 GLU A N 1
ATOM 713 C CA . GLU A 1 89 ? 8.088 0.872 -13.274 1.00 65.56 89 GLU A CA 1
ATOM 714 C C . GLU A 1 89 ? 6.775 1.653 -13.099 1.00 65.56 89 GLU A C 1
ATOM 716 O O . GLU A 1 89 ? 6.163 1.622 -12.033 1.00 65.56 89 GLU A O 1
ATOM 721 N N . ARG A 1 90 ? 6.262 2.297 -14.158 1.00 68.00 90 ARG A N 1
ATOM 722 C CA . ARG A 1 90 ? 4.955 2.982 -14.118 1.00 68.00 90 ARG A CA 1
ATOM 723 C C . ARG A 1 90 ? 3.787 2.024 -13.879 1.00 68.00 90 ARG A C 1
ATOM 725 O O . ARG A 1 90 ? 2.834 2.404 -13.201 1.00 68.00 90 ARG A O 1
ATOM 732 N N . LYS A 1 91 ? 3.834 0.803 -14.429 1.00 73.06 91 LYS A N 1
ATOM 733 C CA . LYS A 1 91 ? 2.820 -0.232 -14.158 1.00 73.06 91 LYS A CA 1
ATOM 734 C C . LYS A 1 91 ? 2.857 -0.681 -12.703 1.00 73.06 91 LYS A C 1
ATOM 736 O O . LYS A 1 91 ? 1.796 -0.824 -12.107 1.00 73.06 91 LYS A O 1
ATOM 741 N N . ASP A 1 92 ? 4.053 -0.860 -12.154 1.00 81.88 92 ASP A N 1
ATOM 742 C CA . ASP A 1 92 ? 4.242 -1.251 -10.756 1.00 81.88 92 ASP A CA 1
ATOM 743 C C . ASP A 1 92 ? 3.686 -0.175 -9.805 1.00 81.88 92 ASP A C 1
ATOM 745 O O . ASP A 1 92 ? 2.873 -0.471 -8.934 1.00 81.88 92 ASP A O 1
ATOM 749 N N . ARG A 1 93 ? 3.968 1.108 -10.079 1.00 86.62 93 ARG A N 1
ATOM 750 C CA . ARG A 1 93 ? 3.405 2.234 -9.313 1.00 86.62 93 ARG A CA 1
ATOM 751 C C . ARG A 1 93 ? 1.883 2.366 -9.448 1.00 86.62 93 ARG A C 1
ATOM 753 O O . ARG A 1 93 ? 1.199 2.677 -8.479 1.00 86.62 93 ARG A O 1
ATOM 760 N N . TYR A 1 94 ? 1.328 2.147 -10.642 1.00 90.00 94 TYR A N 1
ATOM 761 C CA . TYR A 1 94 ? -0.128 2.151 -10.843 1.00 90.00 94 TYR A CA 1
ATOM 762 C C . TYR A 1 94 ? -0.806 1.048 -10.019 1.00 90.00 94 TYR A C 1
ATOM 764 O O . TYR A 1 94 ? -1.850 1.277 -9.407 1.00 90.00 94 TYR A O 1
ATOM 772 N N . GLN A 1 95 ? -0.191 -0.135 -9.987 1.00 89.94 95 GLN A N 1
ATOM 773 C CA . GLN A 1 95 ? -0.672 -1.268 -9.209 1.00 89.94 95 GLN A CA 1
ATOM 774 C C . GLN A 1 95 ? -0.597 -0.995 -7.700 1.00 89.94 95 GLN A C 1
ATOM 776 O O . GLN A 1 95 ? -1.562 -1.265 -6.989 1.00 89.94 95 GLN A O 1
ATOM 781 N N . GLU A 1 96 ? 0.491 -0.396 -7.220 1.00 90.69 96 GLU A N 1
ATOM 782 C CA . GLU A 1 96 ? 0.649 -0.009 -5.813 1.00 90.69 96 GLU A CA 1
ATOM 783 C C . GLU A 1 96 ? -0.475 0.932 -5.342 1.00 90.69 96 GLU A C 1
ATOM 785 O O . GLU A 1 96 ? -1.110 0.685 -4.318 1.00 90.69 96 GLU A O 1
ATOM 790 N N . VAL A 1 97 ? -0.804 1.962 -6.130 1.00 93.56 97 VAL A N 1
ATOM 791 C CA . VAL A 1 97 ? -1.873 2.920 -5.790 1.00 93.56 97 VAL A CA 1
ATOM 792 C C . VAL A 1 97 ? -3.251 2.240 -5.720 1.00 93.56 97 VAL A C 1
ATOM 794 O O . VAL A 1 97 ? -4.083 2.608 -4.885 1.00 93.56 97 VAL A O 1
ATOM 797 N N . LEU A 1 98 ? -3.512 1.226 -6.555 1.00 92.88 98 LEU A N 1
ATOM 798 C CA . LEU A 1 98 ? -4.739 0.423 -6.462 1.00 92.88 98 LEU A CA 1
ATOM 799 C C . LEU A 1 98 ? -4.805 -0.371 -5.155 1.00 92.88 98 LEU A C 1
ATOM 801 O O . LEU A 1 98 ? -5.856 -0.396 -4.507 1.00 92.88 98 LEU A O 1
ATOM 805 N N . GLU A 1 99 ? -3.696 -0.998 -4.765 1.00 93.38 99 GLU A N 1
ATOM 806 C CA . GLU A 1 99 ? -3.612 -1.755 -3.516 1.00 93.38 99 GLU A CA 1
ATOM 807 C C . GLU A 1 99 ? -3.837 -0.855 -2.301 1.00 93.38 99 GLU A C 1
ATOM 809 O O . GLU A 1 99 ? -4.592 -1.216 -1.398 1.00 93.38 99 GLU A O 1
ATOM 814 N N . GLU A 1 100 ? -3.264 0.348 -2.298 1.00 95.06 100 GLU A N 1
ATOM 815 C CA . GLU A 1 100 ? -3.478 1.320 -1.227 1.00 95.06 100 GLU A CA 1
ATOM 816 C C . GLU A 1 100 ? -4.943 1.767 -1.136 1.00 95.06 100 GLU A C 1
ATOM 818 O O . GLU A 1 100 ? -5.497 1.851 -0.037 1.00 95.06 100 GLU A O 1
ATOM 823 N N . ILE A 1 101 ? -5.610 2.028 -2.267 1.00 96.44 101 ILE A N 1
ATOM 824 C CA . ILE A 1 101 ? -7.047 2.350 -2.275 1.00 96.44 101 ILE A CA 1
ATOM 825 C C . ILE A 1 101 ? -7.847 1.194 -1.670 1.00 96.44 101 ILE A C 1
ATOM 827 O O . ILE A 1 101 ? -8.730 1.417 -0.836 1.00 96.44 101 ILE A O 1
ATOM 831 N N . GLN A 1 102 ? -7.538 -0.040 -2.067 1.00 97.00 102 GLN A N 1
ATOM 832 C CA . GLN A 1 102 ? -8.213 -1.223 -1.548 1.00 97.00 102 GLN A CA 1
ATOM 833 C C . GLN A 1 102 ? -7.987 -1.391 -0.040 1.00 97.00 102 GLN A C 1
ATOM 835 O O . GLN A 1 102 ? -8.947 -1.638 0.689 1.00 97.00 102 GLN A O 1
ATOM 840 N N . GLU A 1 103 ? -6.759 -1.197 0.443 1.00 94.75 103 GLU A N 1
ATOM 841 C CA . GLU A 1 103 ? -6.422 -1.265 1.867 1.00 94.75 103 GLU A CA 1
ATOM 842 C C . GLU A 1 103 ? -7.217 -0.240 2.684 1.00 94.75 103 GLU A C 1
ATOM 844 O O . GLU A 1 103 ? -7.764 -0.575 3.733 1.00 94.75 103 GLU A O 1
ATOM 849 N N . ARG A 1 104 ? -7.355 0.998 2.192 1.00 96.12 104 ARG A N 1
ATOM 850 C CA . ARG A 1 104 ? -8.132 2.043 2.880 1.00 96.12 104 ARG A CA 1
ATOM 851 C C . ARG A 1 104 ? -9.623 1.727 2.935 1.00 96.12 104 ARG A C 1
ATOM 853 O O . ARG A 1 104 ? -10.259 1.973 3.959 1.00 96.12 104 ARG A O 1
ATOM 860 N N . ARG A 1 105 ? -10.179 1.143 1.869 1.00 93.19 105 ARG A N 1
ATOM 861 C CA . ARG A 1 105 ? -11.568 0.657 1.873 1.00 93.19 105 ARG A CA 1
ATOM 862 C C . ARG A 1 105 ? -11.755 -0.485 2.866 1.00 93.19 105 ARG A C 1
ATOM 864 O O . ARG A 1 105 ? -12.736 -0.487 3.603 1.00 93.19 105 ARG A O 1
ATOM 871 N N . GLN A 1 106 ? -10.807 -1.419 2.914 1.00 94.06 106 GLN A N 1
ATOM 872 C CA . GLN A 1 106 ? -10.852 -2.525 3.866 1.00 94.06 106 GLN A CA 1
ATOM 873 C C . GLN A 1 106 ? -10.728 -2.028 5.308 1.00 94.06 106 GLN A C 1
ATOM 875 O O . GLN A 1 106 ? -11.468 -2.476 6.174 1.00 94.06 106 GLN A O 1
ATOM 880 N N . PHE A 1 107 ? -9.866 -1.043 5.559 1.00 94.88 107 PHE A N 1
ATOM 881 C CA . PHE A 1 107 ? -9.749 -0.414 6.870 1.00 94.88 107 PHE A CA 1
ATOM 882 C C . PHE A 1 107 ? -11.082 0.179 7.344 1.00 94.88 107 PHE A C 1
ATOM 884 O O . PHE A 1 107 ? -11.457 -0.026 8.496 1.00 94.88 107 PHE A O 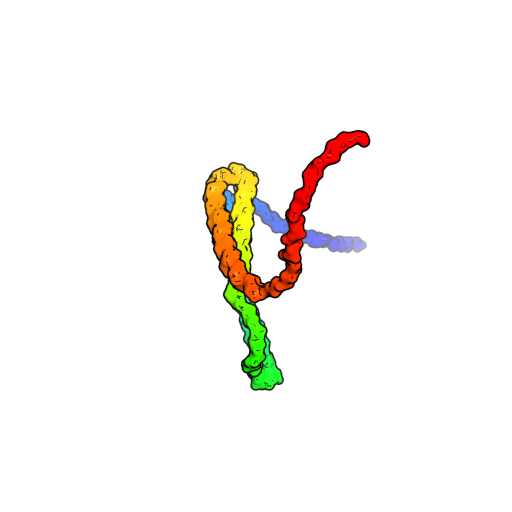1
ATOM 891 N N . LEU A 1 108 ? -11.828 0.872 6.474 1.00 94.94 108 LEU A N 1
ATOM 892 C CA . LEU A 1 108 ? -13.161 1.360 6.841 1.00 94.94 108 LEU A CA 1
ATOM 893 C C . LEU A 1 108 ? -14.131 0.219 7.154 1.00 94.94 108 LEU A C 1
ATOM 895 O O . LEU A 1 108 ? -14.854 0.322 8.139 1.00 94.94 108 LEU A O 1
ATOM 899 N N . ALA A 1 109 ? -14.112 -0.877 6.392 1.00 93.38 109 ALA A N 1
ATOM 900 C CA . ALA A 1 109 ? -14.947 -2.049 6.671 1.00 93.38 109 ALA A CA 1
ATOM 901 C C . ALA A 1 109 ? -14.620 -2.687 8.038 1.00 93.38 109 ALA A C 1
ATOM 903 O O . ALA A 1 109 ? -15.523 -3.016 8.815 1.00 93.38 109 ALA A O 1
ATOM 904 N N . ASP A 1 110 ? -13.333 -2.791 8.373 1.00 91.25 110 ASP A N 1
ATOM 905 C CA . ASP A 1 110 ? -12.874 -3.290 9.669 1.00 91.25 110 ASP A CA 1
ATOM 906 C C . ASP A 1 110 ? -13.322 -2.353 10.809 1.00 91.25 110 ASP A C 1
ATOM 908 O O . ASP A 1 110 ? -13.798 -2.814 11.846 1.00 91.25 110 ASP A O 1
ATOM 912 N N . MET A 1 111 ? -13.232 -1.030 10.618 1.00 91.69 111 MET A N 1
ATOM 913 C CA . MET A 1 111 ? -13.698 -0.043 11.605 1.00 91.69 111 MET A CA 1
ATOM 914 C C . MET A 1 111 ? -15.229 0.020 11.712 1.00 91.69 111 MET A C 1
ATOM 916 O O . MET A 1 111 ? -15.755 0.307 12.787 1.00 91.69 111 MET A O 1
ATOM 920 N N . SER A 1 112 ? -15.951 -0.271 10.629 1.00 90.38 112 SER A N 1
ATOM 921 C CA . SER A 1 112 ? -17.415 -0.384 10.606 1.00 90.38 112 SER A CA 1
ATOM 922 C C . SER A 1 112 ? -17.891 -1.574 11.427 1.00 90.38 112 SER A C 1
ATOM 924 O O . SER A 1 112 ? -18.798 -1.440 12.246 1.00 90.38 112 SER A O 1
ATOM 926 N N . SER A 1 113 ? -17.174 -2.696 11.338 1.00 93.06 113 SER A N 1
ATOM 927 C CA . SER A 1 113 ? -17.411 -3.878 12.178 1.00 93.06 113 SER A CA 1
ATOM 928 C C . SER A 1 113 ? -17.225 -3.589 13.677 1.00 93.06 113 SER A C 1
ATOM 930 O O . SER A 1 113 ? -17.836 -4.244 14.516 1.00 93.06 113 SER A O 1
ATOM 932 N N . LEU A 1 114 ? -16.406 -2.587 14.018 1.00 93.31 114 LEU A N 1
ATOM 933 C CA . LEU A 1 114 ? -16.200 -2.094 15.385 1.00 93.31 114 LEU A CA 1
ATOM 934 C C . LEU A 1 114 ? -17.140 -0.930 15.761 1.00 93.31 114 LEU A C 1
ATOM 936 O O . LEU A 1 114 ? -17.056 -0.414 16.873 1.00 93.31 114 LEU A O 1
ATOM 940 N N . GLY A 1 115 ? -18.003 -0.475 14.845 1.00 91.69 115 GLY A N 1
ATOM 941 C CA . GLY A 1 115 ? -18.910 0.663 15.039 1.00 91.69 115 GLY A CA 1
ATOM 942 C C . GLY A 1 115 ? -18.231 2.040 15.064 1.00 91.69 115 GLY A C 1
ATOM 943 O O . GLY A 1 115 ? -18.885 3.045 15.343 1.00 91.69 115 GLY A O 1
ATOM 944 N N . GLN A 1 116 ? -16.930 2.118 14.768 1.00 89.06 116 GLN A N 1
ATOM 945 C CA . GLN A 1 116 ? -16.122 3.343 14.856 1.00 89.06 116 GLN A CA 1
ATOM 946 C C . GLN A 1 116 ? -15.847 4.006 13.498 1.00 89.06 116 GLN A C 1
ATOM 948 O O . GLN A 1 116 ? -15.112 4.989 13.427 1.00 89.06 116 GLN A O 1
ATOM 953 N N . GLU A 1 117 ? -16.464 3.526 12.418 1.00 88.88 117 GLU A N 1
ATOM 954 C CA . GLU A 1 117 ? -16.264 4.030 11.051 1.00 88.88 117 GLU A CA 1
ATOM 955 C C . GLU A 1 117 ? -16.379 5.557 10.938 1.00 88.88 117 GLU A C 1
ATOM 957 O O . GLU A 1 117 ? -15.536 6.198 10.310 1.00 88.88 117 GLU A O 1
ATOM 962 N N . LYS A 1 118 ? -17.369 6.160 11.610 1.00 91.12 118 LYS A N 1
ATOM 963 C CA . LYS A 1 118 ? -17.642 7.607 11.550 1.00 91.12 118 LYS A CA 1
ATOM 964 C C . LYS A 1 118 ? -16.446 8.474 11.960 1.00 91.12 118 LYS A C 1
ATOM 966 O O . LYS A 1 118 ? -16.306 9.576 11.441 1.00 91.12 118 LYS A O 1
ATOM 971 N N . GLN A 1 119 ? -15.584 7.978 12.850 1.00 87.88 119 GLN A N 1
ATOM 972 C CA . GLN A 1 119 ? -14.393 8.700 13.318 1.00 87.88 119 GLN A CA 1
ATOM 973 C C . GLN A 1 119 ? -13.321 8.813 12.228 1.00 87.88 119 GLN A C 1
ATOM 975 O O . GLN A 1 119 ? -12.555 9.772 12.192 1.00 87.88 119 GLN A O 1
ATOM 980 N N . TYR A 1 120 ? -13.278 7.844 11.314 1.00 91.38 120 TYR A N 1
ATOM 981 C CA . TYR A 1 120 ? -12.224 7.727 10.308 1.00 91.38 120 TYR A CA 1
ATOM 982 C C . TYR A 1 120 ? -12.700 8.072 8.897 1.00 91.38 120 TYR A C 1
ATOM 984 O O . TYR A 1 120 ? -11.882 8.398 8.039 1.00 91.38 120 TYR A O 1
ATOM 992 N N . LEU A 1 121 ? -14.011 8.052 8.659 1.00 92.88 121 LEU A N 1
ATOM 993 C CA . LEU A 1 121 ? -14.629 8.205 7.343 1.00 92.88 121 LEU A CA 1
ATOM 994 C C . LEU A 1 121 ? -14.139 9.453 6.591 1.00 92.88 121 LEU A C 1
ATOM 996 O O . LEU A 1 121 ? -13.734 9.347 5.437 1.00 92.88 121 LEU A O 1
ATOM 1000 N N . SER A 1 122 ? -14.093 10.618 7.245 1.00 91.31 122 SER A N 1
ATOM 1001 C CA . SER A 1 122 ? -13.635 11.872 6.618 1.00 91.31 122 SER A CA 1
ATOM 1002 C C . SER A 1 122 ? -12.165 11.815 6.171 1.00 91.31 122 SER A C 1
ATOM 1004 O O . SER A 1 122 ? -11.825 12.134 5.025 1.00 91.31 122 SER A O 1
ATOM 1006 N N . ILE A 1 123 ? -11.286 11.333 7.054 1.00 93.38 123 ILE A N 1
ATOM 1007 C CA . ILE A 1 123 ? -9.842 11.245 6.802 1.00 93.38 123 ILE A CA 1
ATOM 1008 C C . ILE A 1 123 ? -9.563 10.217 5.702 1.00 93.38 123 ILE A C 1
ATOM 1010 O O . ILE A 1 123 ? -8.828 10.496 4.752 1.00 93.38 123 ILE A O 1
ATOM 1014 N N . ILE A 1 124 ? -10.183 9.040 5.798 1.00 93.19 124 ILE A N 1
ATOM 1015 C CA . ILE A 1 124 ? -9.970 7.961 4.838 1.00 93.19 124 ILE A CA 1
ATOM 1016 C C . ILE A 1 124 ? -10.538 8.326 3.464 1.00 93.19 124 ILE A C 1
ATOM 1018 O O . ILE A 1 124 ? -9.859 8.116 2.463 1.00 93.19 124 ILE A O 1
ATOM 1022 N N . ASN A 1 125 ? -11.721 8.939 3.384 1.00 94.75 125 ASN A N 1
ATOM 1023 C CA . ASN A 1 125 ? -12.276 9.386 2.104 1.00 94.75 125 ASN A CA 1
ATOM 1024 C C . ASN A 1 125 ? -11.388 10.429 1.425 1.00 94.75 125 ASN A C 1
ATOM 1026 O O . ASN A 1 125 ? -11.214 10.394 0.204 1.00 94.75 125 ASN A O 1
ATOM 1030 N N . THR A 1 126 ? -10.776 11.321 2.205 1.00 93.69 126 THR A N 1
ATOM 1031 C CA . THR A 1 126 ? -9.808 12.293 1.683 1.00 93.69 126 THR A CA 1
ATOM 1032 C C . THR A 1 126 ? -8.587 11.589 1.086 1.00 93.69 126 THR A C 1
ATOM 1034 O O . THR A 1 126 ? -8.160 11.918 -0.022 1.00 93.69 126 THR A O 1
ATOM 1037 N N . GLN A 1 127 ? -8.063 10.568 1.766 1.00 94.50 127 GLN A N 1
ATOM 1038 C CA . GLN A 1 127 ? -6.920 9.781 1.293 1.00 94.50 127 GLN A CA 1
ATOM 1039 C C . GLN A 1 127 ? -7.262 8.939 0.061 1.00 94.50 127 GLN A C 1
ATOM 1041 O O . GLN A 1 127 ? -6.504 8.945 -0.905 1.00 94.50 127 GLN A O 1
ATOM 1046 N N . ILE A 1 128 ? -8.421 8.273 0.051 1.00 91.69 128 ILE A N 1
ATOM 1047 C CA . ILE A 1 128 ? -8.923 7.544 -1.122 1.00 91.69 128 ILE A CA 1
ATOM 1048 C C . ILE A 1 128 ? -9.030 8.507 -2.304 1.00 91.69 128 ILE A C 1
ATOM 1050 O O . ILE A 1 128 ? -8.519 8.217 -3.380 1.00 91.69 128 ILE A O 1
ATOM 1054 N N . SER A 1 129 ? -9.609 9.690 -2.096 1.00 96.81 129 SER A N 1
ATOM 1055 C CA . SER A 1 129 ? -9.730 10.706 -3.145 1.00 96.81 129 SER A CA 1
ATOM 1056 C C . SER A 1 129 ? -8.368 11.167 -3.670 1.00 96.81 129 SER A C 1
ATOM 1058 O O . SER A 1 129 ? -8.202 11.359 -4.873 1.00 96.81 129 SER A O 1
ATOM 1060 N N . GLN A 1 130 ? -7.375 11.333 -2.793 1.00 94.50 130 GLN A N 1
ATOM 1061 C CA . GLN A 1 130 ? -6.012 11.679 -3.194 1.00 94.50 130 GLN A CA 1
ATOM 1062 C C . GLN A 1 130 ? -5.373 10.581 -4.053 1.00 94.50 130 GLN A C 1
ATOM 1064 O O . GLN A 1 130 ? -4.833 10.890 -5.114 1.00 94.50 130 GLN A O 1
ATOM 1069 N N . ARG A 1 131 ? -5.488 9.313 -3.643 1.00 94.38 131 ARG A N 1
ATOM 1070 C CA . ARG A 1 131 ? -4.946 8.169 -4.391 1.00 94.38 131 ARG A CA 1
ATOM 1071 C C . ARG A 1 131 ? -5.672 7.932 -5.713 1.00 94.38 131 ARG A C 1
ATOM 1073 O O . ARG A 1 131 ? -5.028 7.662 -6.717 1.00 94.38 131 ARG A O 1
ATOM 1080 N N . VAL A 1 132 ? -6.988 8.146 -5.771 1.00 94.00 132 VAL A N 1
ATOM 1081 C CA . VAL A 1 132 ? -7.752 8.115 -7.031 1.00 94.00 132 VAL A CA 1
ATOM 1082 C C . VAL A 1 132 ? -7.261 9.195 -7.999 1.00 94.00 132 VAL A C 1
ATOM 1084 O O . VAL A 1 132 ? -7.112 8.927 -9.190 1.00 94.00 132 VAL A O 1
ATOM 1087 N N . ARG A 1 133 ? -6.960 10.409 -7.518 1.00 95.19 133 ARG A N 1
ATOM 1088 C CA . ARG A 1 133 ? -6.370 11.457 -8.368 1.00 95.19 133 ARG A CA 1
ATOM 1089 C C . ARG A 1 133 ? -4.973 11.081 -8.859 1.00 95.19 133 ARG A C 1
ATOM 1091 O O . ARG A 1 133 ? -4.686 11.290 -10.034 1.00 95.19 133 ARG A O 1
ATOM 1098 N N . GLU A 1 134 ? -4.130 10.509 -8.000 1.00 92.25 134 GLU A N 1
ATOM 1099 C CA . GLU A 1 134 ? -2.816 9.983 -8.398 1.00 92.25 134 GLU A CA 1
ATOM 1100 C C . GLU A 1 134 ? -2.956 8.924 -9.502 1.00 92.25 134 GLU A C 1
ATOM 1102 O O . GLU A 1 134 ? -2.298 9.020 -10.539 1.00 92.25 134 GLU A O 1
ATOM 1107 N N . LEU A 1 135 ? -3.892 7.986 -9.337 1.00 91.56 135 LEU A N 1
ATOM 1108 C CA . LEU A 1 135 ? -4.193 6.949 -10.320 1.00 91.56 135 LEU A CA 1
ATOM 1109 C C . LEU A 1 135 ? -4.611 7.543 -11.675 1.00 91.56 135 LEU A C 1
ATOM 1111 O O . LEU A 1 135 ? -4.125 7.116 -12.721 1.00 91.56 135 LEU A O 1
ATOM 1115 N N . GLN A 1 136 ? -5.465 8.57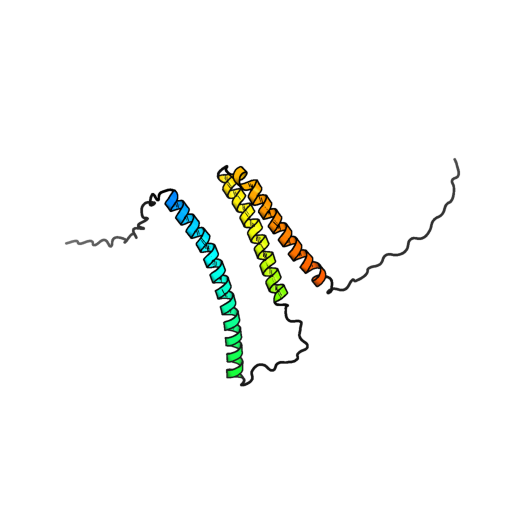2 -11.667 1.00 91.06 136 GLN A N 1
ATOM 1116 C CA . GLN A 1 136 ? -5.872 9.277 -12.886 1.00 91.06 136 GLN A CA 1
ATOM 1117 C C . GLN A 1 136 ? -4.705 9.986 -13.574 1.00 91.06 136 GLN A C 1
ATOM 1119 O O . GLN A 1 136 ? -4.666 10.039 -14.800 1.00 91.06 136 GLN A O 1
ATOM 1124 N N . VAL A 1 137 ? -3.768 10.563 -12.817 1.00 90.38 137 VAL A N 1
ATOM 1125 C CA . VAL A 1 137 ? -2.568 11.188 -13.391 1.00 90.38 137 VAL A CA 1
ATOM 1126 C C . VAL A 1 137 ? -1.704 10.126 -14.066 1.00 90.38 137 VAL A C 1
ATOM 1128 O O . VAL A 1 137 ? -1.318 10.307 -15.221 1.00 90.38 137 VAL A O 1
ATOM 1131 N N . LEU A 1 138 ? -1.473 8.992 -13.402 1.00 86.19 138 LEU A N 1
ATOM 1132 C CA . LEU A 1 138 ? -0.724 7.875 -13.980 1.00 86.19 138 LEU A CA 1
ATOM 1133 C C . LEU A 1 138 ? -1.388 7.358 -15.270 1.00 86.19 138 LEU A C 1
ATOM 1135 O O . LEU A 1 138 ? -0.697 7.172 -16.273 1.00 86.19 138 LEU A O 1
ATOM 1139 N N . ASP A 1 139 ? -2.718 7.234 -15.312 1.00 84.56 139 ASP A N 1
ATOM 1140 C CA . ASP A 1 139 ? -3.439 6.784 -16.513 1.00 84.56 139 ASP A CA 1
ATOM 1141 C C . ASP A 1 139 ? -3.446 7.828 -17.650 1.00 84.56 139 ASP A C 1
ATOM 1143 O O . ASP A 1 139 ? -3.227 7.509 -18.822 1.00 84.56 139 ASP A O 1
ATOM 1147 N N . LYS A 1 140 ? -3.576 9.118 -17.316 1.00 84.00 140 LYS A N 1
ATOM 1148 C CA . LYS A 1 140 ? -3.441 10.221 -18.285 1.00 84.00 140 LYS A CA 1
ATOM 1149 C C . LYS A 1 140 ? -2.055 10.263 -18.916 1.00 84.00 140 LYS A C 1
ATOM 1151 O O . LYS A 1 140 ? -1.957 10.573 -20.095 1.00 84.00 140 LYS A O 1
ATOM 1156 N N . THR A 1 141 ? -0.997 9.919 -18.179 1.00 71.88 141 THR A N 1
ATOM 1157 C CA . THR A 1 141 ? 0.357 9.822 -18.754 1.00 71.88 141 THR A CA 1
ATOM 1158 C C . THR A 1 141 ? 0.558 8.587 -19.639 1.00 71.88 141 THR A C 1
ATOM 1160 O O . THR A 1 141 ? 1.456 8.582 -20.476 1.00 71.88 141 THR A O 1
ATOM 1163 N N . ARG A 1 142 ? -0.297 7.563 -19.507 1.00 67.81 142 ARG A N 1
ATOM 1164 C CA . ARG A 1 142 ? -0.299 6.334 -20.320 1.00 67.81 142 ARG A CA 1
ATOM 1165 C C . ARG A 1 142 ? -1.067 6.493 -21.640 1.00 67.81 142 ARG A C 1
ATOM 1167 O O . ARG A 1 142 ? -0.672 5.919 -22.655 1.00 67.81 142 ARG A O 1
ATOM 1174 N N . SER A 1 143 ? -2.161 7.256 -21.639 1.00 51.62 143 SER A N 1
ATOM 1175 C CA . SER A 1 143 ? -3.033 7.463 -22.808 1.00 51.62 143 SER A CA 1
ATOM 1176 C C . SER A 1 143 ? -2.339 8.063 -24.055 1.00 51.62 143 SER A C 1
ATOM 1178 O O . SER A 1 143 ? -2.546 7.528 -25.147 1.00 51.62 143 SER A O 1
ATOM 1180 N N . PRO A 1 144 ? -1.462 9.089 -23.968 1.00 54.66 144 PRO A N 1
ATOM 1181 C CA . PRO A 1 144 ? -0.800 9.643 -25.152 1.00 54.66 144 PRO A CA 1
ATOM 1182 C C . PRO A 1 144 ? 0.288 8.725 -25.735 1.00 54.66 144 PRO A C 1
ATOM 1184 O O . PRO A 1 144 ? 0.548 8.804 -26.930 1.00 54.66 144 PRO A O 1
ATOM 1187 N N . GLN A 1 145 ? 0.888 7.819 -24.949 1.00 47.84 145 GLN A N 1
ATOM 1188 C CA . GLN A 1 145 ? 1.898 6.865 -25.442 1.00 47.84 145 GLN A CA 1
ATOM 1189 C C . GLN A 1 145 ? 1.290 5.650 -26.171 1.00 47.84 145 GLN A C 1
ATOM 1191 O O . GLN A 1 145 ? 1.930 5.102 -27.063 1.00 47.84 145 GLN A O 1
ATOM 1196 N N . ASN A 1 146 ? 0.050 5.249 -25.855 1.00 46.91 146 ASN A N 1
ATOM 1197 C CA . ASN A 1 146 ? -0.617 4.105 -26.504 1.00 46.91 146 ASN A CA 1
ATOM 1198 C C . ASN A 1 146 ? -1.428 4.472 -27.763 1.00 46.91 146 ASN A C 1
ATOM 1200 O O . ASN A 1 146 ? -1.869 3.574 -28.475 1.00 46.91 146 ASN A O 1
ATOM 1204 N N . LYS A 1 147 ? -1.621 5.764 -28.074 1.00 47.94 147 LYS A N 1
ATOM 1205 C CA . LYS A 1 147 ? -2.337 6.209 -29.289 1.00 47.94 147 LYS A CA 1
ATOM 1206 C C . LYS A 1 147 ? -1.525 6.106 -30.590 1.00 47.94 147 LYS A C 1
ATOM 1208 O O . LYS A 1 147 ? -2.094 6.300 -31.656 1.00 47.94 147 LYS A O 1
ATOM 1213 N N . ALA A 1 148 ? -0.227 5.799 -30.533 1.00 48.44 148 ALA A N 1
ATOM 1214 C CA . ALA A 1 148 ? 0.644 5.777 -31.715 1.00 48.44 148 ALA A CA 1
ATOM 1215 C C . ALA A 1 148 ? 0.776 4.401 -32.403 1.00 48.44 148 ALA A C 1
ATOM 1217 O O . ALA A 1 148 ? 1.470 4.298 -33.411 1.00 48.44 148 ALA A O 1
ATOM 1218 N N . ILE A 1 149 ? 0.152 3.332 -31.886 1.00 55.31 149 ILE A N 1
ATOM 1219 C CA . ILE A 1 149 ? 0.310 1.976 -32.441 1.00 55.31 149 ILE A CA 1
ATOM 1220 C C . ILE A 1 149 ? -1.050 1.268 -32.529 1.00 55.31 149 ILE A C 1
ATOM 1222 O O . ILE A 1 149 ? -1.414 0.480 -31.661 1.00 55.31 149 ILE A O 1
ATOM 1226 N N . SER A 1 150 ? -1.822 1.560 -33.578 1.00 38.06 150 SER A N 1
ATOM 1227 C CA . SER A 1 150 ? -2.487 0.561 -34.443 1.00 38.06 150 SER A CA 1
ATOM 1228 C C . SER A 1 150 ? -3.405 1.238 -35.483 1.00 38.06 150 SER A C 1
ATOM 1230 O O . SER A 1 150 ? -3.968 2.295 -35.203 1.00 38.06 150 SER A O 1
ATOM 1232 N N . PRO A 1 151 ? -3.503 0.675 -36.706 1.00 47.81 151 PRO A N 1
ATOM 1233 C CA . PRO A 1 151 ? -4.013 1.359 -37.889 1.00 47.81 151 PRO A CA 1
ATOM 1234 C C . PRO A 1 151 ? -5.541 1.332 -37.958 1.00 47.81 151 PRO A C 1
ATOM 1236 O O . PRO A 1 151 ? -6.182 0.291 -37.808 1.00 47.81 151 PRO A O 1
ATOM 1239 N N . GLU A 1 152 ? -6.114 2.494 -38.247 1.00 33.47 152 GLU A N 1
ATOM 1240 C CA . GLU A 1 152 ? -7.531 2.683 -38.528 1.00 33.47 152 GLU A CA 1
ATOM 1241 C C . GLU A 1 152 ? -7.865 2.026 -39.883 1.00 33.47 152 GLU A C 1
ATOM 1243 O O . GLU A 1 152 ? -7.533 2.553 -40.945 1.00 33.47 152 GLU A O 1
ATOM 1248 N N . ARG A 1 153 ? -8.526 0.858 -39.871 1.00 49.09 153 ARG A N 1
ATOM 1249 C CA . ARG A 1 153 ? -9.336 0.440 -41.024 1.00 49.09 153 ARG A CA 1
ATOM 1250 C C . ARG A 1 153 ? -10.566 1.341 -41.037 1.00 49.09 153 ARG A C 1
ATOM 1252 O O . ARG A 1 153 ? -11.457 1.160 -40.210 1.00 49.09 153 ARG A O 1
ATOM 1259 N N . LYS A 1 154 ? -10.610 2.313 -41.946 1.00 40.97 154 LYS A N 1
ATOM 1260 C CA . LYS A 1 154 ? -11.820 3.104 -42.180 1.00 40.97 154 LYS A CA 1
ATOM 1261 C C . LYS A 1 154 ? -12.780 2.310 -43.064 1.00 40.97 154 LYS A C 1
ATOM 1263 O O . LYS A 1 154 ? -12.538 2.149 -44.255 1.00 40.97 154 LYS A O 1
ATOM 1268 N N . GLY A 1 155 ? -13.847 1.808 -42.450 1.00 38.16 155 GLY A N 1
ATOM 1269 C CA . GLY A 1 155 ? -15.095 1.501 -43.136 1.00 38.16 155 GLY A CA 1
ATOM 1270 C C . GLY A 1 155 ? -15.893 2.793 -43.315 1.00 38.16 155 GLY A C 1
ATOM 1271 O O . GLY A 1 155 ? -16.275 3.423 -42.335 1.00 38.16 155 GLY A O 1
ATOM 1272 N N . GLU A 1 156 ? -15.999 3.215 -44.572 1.00 45.97 156 GLU A N 1
ATOM 1273 C CA . GLU A 1 156 ? -17.244 3.530 -45.284 1.00 45.97 156 GLU A CA 1
ATOM 1274 C C . GLU A 1 156 ? -18.351 4.297 -44.533 1.00 45.97 156 GLU A C 1
ATOM 1276 O O . GLU A 1 156 ? -19.002 3.769 -43.636 1.00 45.97 156 GLU A O 1
ATOM 1281 N N . THR A 1 157 ? -18.613 5.544 -44.949 1.00 40.72 157 THR A N 1
ATOM 1282 C CA . THR A 1 157 ? -19.934 6.203 -44.853 1.00 40.72 157 THR A CA 1
ATOM 1283 C C . THR A 1 157 ? -19.947 7.532 -45.620 1.00 40.72 157 THR A C 1
ATOM 1285 O O . THR A 1 157 ? -19.589 8.572 -45.077 1.00 40.72 157 THR A O 1
ATOM 1288 N N . THR A 1 158 ? -20.423 7.500 -46.864 1.00 47.53 158 THR A N 1
ATOM 1289 C CA . THR A 1 158 ? -21.052 8.625 -47.591 1.00 47.53 158 THR A CA 1
ATOM 1290 C C . THR A 1 158 ? -21.767 7.981 -48.792 1.00 47.53 158 THR A C 1
ATOM 1292 O O . THR A 1 158 ? -21.222 7.062 -49.380 1.00 47.53 158 THR A O 1
ATOM 1295 N N . GLU A 1 159 ? -23.003 8.288 -49.177 1.00 43.75 159 GLU A N 1
ATOM 1296 C CA . GLU A 1 159 ? -23.621 9.601 -49.299 1.00 43.75 159 GLU A CA 1
ATOM 1297 C C . GLU A 1 159 ? -25.142 9.558 -49.098 1.00 43.75 159 GLU A C 1
ATOM 1299 O O . GLU A 1 159 ? -25.831 8.597 -49.432 1.00 43.75 159 GLU A O 1
ATOM 1304 N N . LYS A 1 160 ? -25.656 10.679 -48.587 1.00 50.00 160 LYS A N 1
ATOM 1305 C CA . LYS A 1 160 ? -27.049 11.106 -48.699 1.00 50.00 160 LYS A CA 1
ATOM 1306 C C . LYS A 1 160 ? -27.191 11.972 -49.952 1.00 50.00 160 LYS A C 1
ATOM 1308 O O . LYS A 1 160 ? -26.481 12.961 -50.048 1.00 50.00 160 LYS A O 1
ATOM 1313 N N . THR A 1 161 ? -28.166 11.691 -50.807 1.00 46.25 161 THR A N 1
ATOM 1314 C CA . THR A 1 161 ? -28.893 12.624 -51.700 1.00 46.25 161 THR A CA 1
ATOM 1315 C C . THR A 1 161 ? -30.145 11.845 -52.162 1.00 46.25 161 THR A C 1
ATOM 1317 O O . THR A 1 161 ? -30.076 10.634 -52.298 1.00 46.25 161 THR A O 1
ATOM 1320 N N . ALA A 1 162 ? -31.360 12.363 -52.324 1.00 41.50 162 ALA A N 1
ATOM 1321 C CA . ALA A 1 162 ? -31.822 13.704 -52.612 1.00 41.50 162 ALA A CA 1
ATOM 1322 C C . ALA A 1 162 ? -33.258 13.919 -52.083 1.00 41.50 162 ALA A C 1
ATOM 1324 O O . ALA A 1 162 ? -34.056 12.991 -51.955 1.00 41.50 162 ALA A O 1
ATOM 1325 N N . LEU A 1 163 ? -33.561 15.186 -51.805 1.00 50.09 163 LEU A N 1
ATOM 1326 C CA . LEU A 1 163 ? -34.897 15.748 -51.616 1.00 50.09 163 LEU A CA 1
ATOM 1327 C C . LEU A 1 163 ? -35.622 15.836 -52.969 1.00 50.09 163 LEU A C 1
ATOM 1329 O O . LEU A 1 163 ? -34.991 16.260 -53.935 1.00 50.09 163 LEU A O 1
ATOM 1333 N N . LYS A 1 164 ? -36.936 15.582 -53.008 1.00 47.69 164 LYS A N 1
ATOM 1334 C CA . LYS A 1 164 ? -37.978 16.598 -53.292 1.00 47.69 164 LYS A CA 1
ATOM 1335 C C . LYS A 1 164 ? -39.345 15.966 -53.584 1.00 47.69 164 LYS A C 1
ATOM 1337 O O . LYS A 1 164 ? -39.465 15.092 -54.428 1.00 47.69 164 LYS A O 1
ATOM 1342 N N . GLU A 1 165 ? -40.333 16.469 -52.843 1.00 46.28 165 GLU A N 1
ATOM 1343 C CA . GLU A 1 165 ? -41.635 16.975 -53.305 1.00 46.28 165 GLU A CA 1
ATOM 1344 C C . GLU A 1 165 ? -42.330 16.248 -54.467 1.00 46.28 165 GLU A C 1
ATOM 1346 O O . GLU A 1 165 ? -41.861 16.273 -55.595 1.00 46.28 165 GLU A O 1
ATOM 1351 N N . THR A 1 166 ? -43.552 15.774 -54.226 1.00 55.09 166 THR A N 1
ATOM 1352 C CA . THR A 1 166 ? -44.719 16.258 -54.983 1.00 55.09 166 THR A CA 1
ATOM 1353 C C . THR A 1 166 ? -45.984 16.109 -54.147 1.00 55.09 166 THR A C 1
ATOM 1355 O O . THR A 1 166 ? -46.113 15.247 -53.281 1.00 55.09 166 THR A O 1
ATOM 1358 N N . GLU A 1 167 ? -46.858 17.072 -54.380 1.00 45.50 167 GLU A N 1
ATOM 1359 C CA . GLU A 1 167 ? -48.029 17.462 -53.619 1.00 45.50 167 GLU A CA 1
ATOM 1360 C C . GLU A 1 167 ? -49.213 16.507 -53.818 1.00 45.50 167 GLU A C 1
ATOM 1362 O O . GLU A 1 167 ? -49.260 15.702 -54.747 1.00 45.50 167 GLU A O 1
ATOM 1367 N N . GLY A 1 168 ? -50.185 16.603 -52.911 1.00 48.44 168 GLY A N 1
ATOM 1368 C CA . GLY A 1 168 ? -51.356 15.739 -52.884 1.00 48.44 168 GLY A CA 1
ATOM 1369 C C . GLY A 1 168 ? -52.391 15.975 -53.988 1.00 48.44 168 GLY A C 1
ATOM 1370 O O . GLY A 1 168 ? -52.428 17.001 -54.662 1.00 48.44 168 GLY A O 1
ATOM 1371 N N . ARG A 1 169 ? -53.303 15.004 -54.097 1.00 44.44 169 ARG A N 1
ATOM 1372 C CA . ARG A 1 169 ? -54.635 15.096 -54.717 1.00 44.44 169 ARG A CA 1
ATOM 1373 C C . ARG A 1 169 ? -55.452 13.914 -54.159 1.00 44.44 169 ARG A C 1
ATOM 1375 O O . ARG A 1 169 ? -55.034 12.778 -54.314 1.00 44.44 169 ARG A O 1
ATOM 1382 N N . VAL A 1 170 ? -56.360 14.140 -53.205 1.00 55.56 170 VAL A N 1
ATOM 1383 C CA . VAL A 1 170 ? -57.804 14.419 -53.387 1.00 55.56 170 VAL A CA 1
ATOM 1384 C C . VAL A 1 170 ? -58.590 13.218 -53.947 1.00 55.56 170 VAL A C 1
ATOM 1386 O O . VAL A 1 170 ? -58.471 12.896 -55.120 1.00 55.56 170 VAL A O 1
ATOM 1389 N N . THR A 1 171 ? -59.391 12.640 -53.036 1.00 55.62 171 THR A N 1
ATOM 1390 C CA . THR A 1 171 ? -60.744 12.037 -53.139 1.00 55.62 171 THR A CA 1
ATOM 1391 C C . THR A 1 171 ? -61.077 10.994 -54.207 1.00 55.62 171 THR A C 1
ATOM 1393 O O . THR A 1 171 ? -60.911 11.247 -55.397 1.00 55.62 171 THR A O 1
ATOM 1396 N N . GLY A 1 172 ? -61.772 9.937 -53.767 1.00 48.72 172 GLY A N 1
ATOM 1397 C CA . GLY A 1 172 ? -62.633 9.092 -54.598 1.00 48.72 172 GLY A CA 1
ATOM 1398 C C . GLY A 1 172 ? -62.622 7.648 -54.156 1.00 48.72 172 GLY A C 1
ATOM 1399 O O . GLY A 1 172 ? -61.909 6.875 -54.823 1.00 48.72 172 GLY A O 1
#

Organism: NCBI:txid230148

Sequence (172 aa):
MEASSQSRDGGGLCNKPRASQYSKETQDLLRSMMKQSRFTNRQRKQINECLKRDLEKEKRKLQNILATGEEEPKVYRRVPARPNPEAAERKDRYQEVLEEIQERRQFLADMSSLGQEKQYLSIINTQISQRVRELQVLDKTRSPQNKAISPERKGETTEKTALKETEGRVTG

Foldseek 3Di:
DDDDDDPDDPDDPPCPDDPPPDDPVRVVVVVVVVVVVVVVVVVVVVVVVVVVVVVVVVVVQVVCCVPPVDRPPPPVPVDPPDPPVVVVVLVVVLVVLVVVLVVLVVVLVVCVVVVNSVVCVVVSVVVNVVSVVVNVVSVVVVVVVVVPDDDDPDDDDDDDDDDDDDDDDDDD

pLDDT: mean 71.86, std 19.13, range [33.47, 97.0]

Secondary structure (DSSP, 8-state):
-----------------------HHHHHHHHHHHHHHHHHHHHHHHHHHHHHHHHHHHHHHHHHHHHHSS--------------HHHHHHHHHHHHHHHHHHHHHHHHHHHHHTT-HHHHHHHHHHHHHHHHHHHHHHHHHHHHHHTTS-----------------------

InterPro domains:
  IPR007914 Uncharacterised protein family UPF0193 [PF05250] (53-146)
  IPR007914 Uncharacterised protein family UPF0193 [PTHR28348] (52-148)